Protein AF-A0A8J8K971-F1 (afdb_monomer)

InterPro domains:
  IPR056087 Protein of unknown function DUF7670 [PF24709] (23-126)

Foldseek 3Di:
DDDDDPPPPPPPCPVVNVVVVVVVVVVVVLVPLDDPPDDPVSSVVVSVVVCVVVVVLVVQVVVCVVPLLSLLVVLLVVLVVVLVVLVVCCVVPVDDPVVSVVVSCVPSVVSNVRSVVSVVVVVVVD

Structure (mmCIF, N/CA/C/O backbone):
data_AF-A0A8J8K971-F1
#
_entry.id   AF-A0A8J8K971-F1
#
loop_
_atom_site.group_PDB
_atom_site.id
_atom_site.type_symbol
_atom_site.label_atom_id
_atom_site.label_alt_id
_atom_site.label_comp_id
_atom_site.label_asym_id
_atom_site.label_entity_id
_atom_site.label_seq_id
_atom_site.pdbx_PDB_ins_code
_atom_site.Cartn_x
_atom_site.Cartn_y
_atom_site.Cartn_z
_atom_site.occupancy
_atom_site.B_iso_or_equiv
_atom_site.auth_seq_id
_atom_site.auth_comp_id
_atom_site.auth_asym_id
_atom_site.auth_atom_id
_atom_site.pdbx_PDB_model_num
ATOM 1 N N . MET A 1 1 ? -9.224 44.909 -0.158 1.00 40.00 1 MET A N 1
ATOM 2 C CA . MET A 1 1 ? -9.806 45.725 -1.245 1.00 40.00 1 MET A CA 1
ATOM 3 C C . MET A 1 1 ? -10.269 44.767 -2.325 1.00 40.00 1 MET A C 1
ATOM 5 O O . MET A 1 1 ? -9.486 43.936 -2.759 1.00 40.00 1 MET A O 1
ATOM 9 N N . ARG A 1 2 ? -11.569 44.779 -2.621 1.00 46.94 2 ARG A N 1
ATOM 10 C CA . ARG A 1 2 ? -12.266 43.796 -3.456 1.00 46.94 2 ARG A CA 1
ATOM 11 C C . ARG A 1 2 ? -12.153 44.261 -4.911 1.00 46.94 2 ARG A C 1
ATOM 13 O O . ARG A 1 2 ? -12.817 45.219 -5.286 1.00 46.94 2 ARG A O 1
ATOM 20 N N . GLY A 1 3 ? -11.261 43.644 -5.684 1.00 44.66 3 GLY A N 1
ATOM 21 C CA . GLY A 1 3 ? -11.194 43.849 -7.130 1.00 44.66 3 GLY A CA 1
ATOM 22 C C . GLY A 1 3 ? -12.315 43.055 -7.786 1.00 44.66 3 GLY A C 1
ATOM 23 O O . GLY A 1 3 ? -12.269 41.830 -7.794 1.00 44.66 3 GLY A O 1
ATOM 24 N N . ALA A 1 4 ? -13.352 43.748 -8.249 1.00 44.91 4 ALA A N 1
ATOM 25 C CA . ALA A 1 4 ? -14.378 43.160 -9.093 1.00 44.91 4 ALA A CA 1
ATOM 26 C C . ALA A 1 4 ? -13.805 42.994 -10.507 1.00 44.91 4 ALA A C 1
ATOM 28 O O . ALA A 1 4 ? -13.534 43.983 -11.187 1.00 44.91 4 ALA A O 1
ATOM 29 N N . ASP A 1 5 ? -13.610 41.745 -10.921 1.00 50.47 5 ASP A N 1
ATOM 30 C CA . ASP A 1 5 ? -13.504 41.380 -12.330 1.00 50.47 5 ASP A CA 1
ATOM 31 C C . ASP A 1 5 ? -14.881 41.581 -12.988 1.00 50.47 5 ASP A C 1
ATOM 33 O O . ASP A 1 5 ? -15.921 41.189 -12.451 1.00 50.47 5 ASP A O 1
ATOM 37 N N . GLN A 1 6 ? -14.881 42.253 -14.135 1.00 56.97 6 GLN A N 1
ATOM 38 C CA . GLN A 1 6 ? -16.050 42.778 -14.834 1.00 56.97 6 GLN A CA 1
ATOM 39 C C . GLN A 1 6 ? -16.747 41.745 -15.732 1.00 56.97 6 GLN A C 1
ATOM 41 O O . GLN A 1 6 ? -17.607 42.124 -16.523 1.00 56.97 6 GLN A O 1
ATOM 46 N N . ASN A 1 7 ? -16.416 40.453 -15.619 1.00 52.59 7 ASN A N 1
ATOM 47 C CA . ASN A 1 7 ? -16.953 39.427 -16.518 1.00 52.59 7 ASN A CA 1
ATOM 48 C C . ASN A 1 7 ? -17.868 38.373 -15.874 1.00 52.59 7 ASN A C 1
ATOM 50 O O . ASN A 1 7 ? -18.282 37.443 -16.562 1.00 52.59 7 ASN A O 1
ATOM 54 N N . GLY A 1 8 ? -18.213 38.495 -14.584 1.00 53.44 8 GLY A N 1
ATOM 55 C CA . GLY A 1 8 ? -19.311 37.754 -13.926 1.00 53.44 8 GLY A CA 1
ATOM 56 C C . GLY A 1 8 ? -19.242 36.216 -13.940 1.00 53.44 8 GLY A C 1
ATOM 57 O O . GLY A 1 8 ? -20.071 35.558 -13.315 1.00 53.44 8 GLY A O 1
ATOM 58 N N . LYS A 1 9 ? -18.257 35.623 -14.611 1.00 53.03 9 LYS A N 1
ATOM 59 C CA . LYS A 1 9 ? -17.934 34.208 -14.561 1.00 53.03 9 LYS A CA 1
ATOM 60 C C . LYS A 1 9 ? -16.843 34.070 -13.530 1.00 53.03 9 LYS A C 1
ATOM 62 O O . LYS A 1 9 ? -15.668 34.248 -13.825 1.00 53.03 9 LYS A O 1
ATOM 67 N N . ASN A 1 10 ? -17.256 33.775 -12.306 1.00 52.06 10 ASN A N 1
ATOM 68 C CA . ASN A 1 10 ? -16.355 3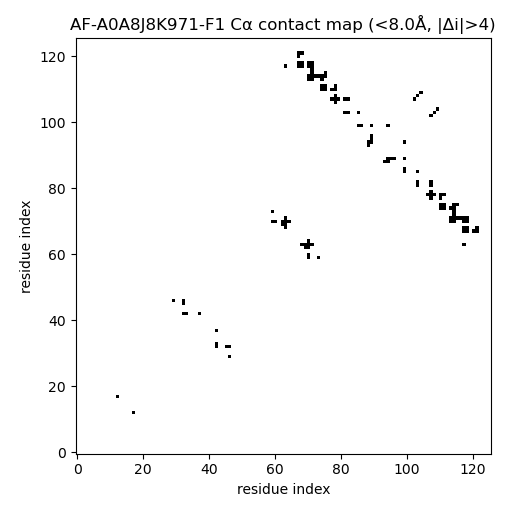3.219 -11.318 1.00 52.06 10 ASN A CA 1
ATOM 69 C C . ASN A 1 10 ? -15.716 31.977 -11.958 1.00 52.06 10 ASN A C 1
ATOM 71 O O . ASN A 1 10 ? -16.333 30.919 -11.994 1.00 52.06 10 ASN A O 1
ATOM 75 N N . THR A 1 11 ? -14.493 32.090 -12.476 1.00 57.22 11 THR A N 1
ATOM 76 C CA . THR A 1 11 ? -13.633 30.948 -12.821 1.00 57.22 11 THR A CA 1
ATOM 77 C C . THR A 1 11 ? -13.079 30.339 -11.536 1.00 57.22 11 THR A C 1
ATOM 79 O O . THR A 1 11 ? -11.885 30.082 -11.394 1.00 57.22 11 THR A O 1
ATOM 82 N N . VAL A 1 12 ? -13.950 30.189 -10.542 1.00 59.56 12 VAL A N 1
ATOM 83 C CA . VAL A 1 12 ? -13.690 29.373 -9.375 1.00 59.56 12 VAL A CA 1
ATOM 84 C C . VAL A 1 12 ? -13.971 27.982 -9.895 1.00 59.56 12 VAL A C 1
ATOM 86 O O . VAL A 1 12 ? -15.132 27.632 -10.075 1.00 59.56 12 VAL A O 1
ATOM 89 N N . LEU A 1 13 ? -12.905 27.262 -10.248 1.00 64.06 13 LEU A N 1
ATOM 90 C CA . LEU A 1 13 ? -12.960 25.821 -10.448 1.00 64.06 13 LEU A CA 1
ATOM 91 C C . LEU A 1 13 ? -13.730 25.269 -9.247 1.00 64.06 13 LEU A C 1
ATOM 93 O O . LEU A 1 13 ? -13.259 25.358 -8.107 1.00 64.06 13 LEU A O 1
ATOM 97 N N . ASP A 1 14 ? -14.970 24.862 -9.484 1.00 69.81 14 ASP A N 1
ATOM 98 C CA . ASP A 1 14 ? -15.805 24.276 -8.457 1.00 69.81 14 ASP A CA 1
ATOM 99 C C . ASP A 1 14 ? -15.155 22.964 -8.014 1.00 69.81 14 ASP A C 1
ATOM 101 O O . ASP A 1 14 ? -14.299 22.390 -8.690 1.00 69.81 14 ASP A O 1
ATOM 105 N N . THR A 1 15 ? -15.475 22.516 -6.804 1.00 69.94 15 THR A N 1
ATOM 106 C CA . THR A 1 15 ? -14.857 21.313 -6.231 1.00 69.94 15 THR A CA 1
ATOM 107 C C . THR A 1 15 ? -15.033 20.097 -7.149 1.00 69.94 15 THR A C 1
ATOM 109 O O . THR A 1 15 ? -14.137 19.261 -7.223 1.00 69.94 15 THR A O 1
ATOM 112 N N . GLU A 1 16 ? -16.123 20.069 -7.916 1.00 71.81 16 GLU A N 1
ATOM 113 C CA . GLU A 1 16 ? -16.390 19.101 -8.981 1.00 71.81 16 GLU A CA 1
ATOM 114 C C . GLU A 1 16 ? -15.306 19.132 -10.072 1.00 71.81 16 GLU A C 1
ATOM 116 O O . GLU A 1 16 ? -14.715 18.098 -10.374 1.00 71.81 16 GLU A O 1
ATOM 121 N N . SER A 1 17 ? -14.919 20.312 -10.575 1.00 74.94 17 SER A N 1
ATOM 122 C CA . SER A 1 17 ? -13.845 20.438 -11.568 1.00 74.94 17 SER A CA 1
ATOM 123 C C . SER A 1 17 ? -12.478 19.951 -11.063 1.00 74.94 17 SER A C 1
ATOM 125 O O . SER A 1 17 ? -11.690 19.416 -11.849 1.00 74.94 17 SER A O 1
ATOM 127 N N . TYR A 1 18 ? -12.182 20.089 -9.766 1.00 74.06 18 TYR A N 1
ATOM 128 C CA . TYR A 1 18 ? -10.964 19.516 -9.174 1.00 74.06 18 TYR A CA 1
ATOM 129 C C . TYR A 1 18 ? -11.027 17.993 -9.083 1.00 74.06 18 TYR A C 1
ATOM 131 O O . TYR A 1 18 ? -10.034 17.319 -9.362 1.00 74.06 18 TYR A O 1
ATOM 139 N N . ILE A 1 19 ? -12.181 17.451 -8.695 1.00 76.69 19 ILE A N 1
ATOM 140 C CA . ILE A 1 19 ? -12.410 16.009 -8.632 1.00 76.69 19 ILE A CA 1
ATOM 141 C C . ILE A 1 19 ? -12.267 15.405 -10.035 1.00 76.69 19 ILE A C 1
ATOM 143 O O . ILE A 1 19 ? -11.546 14.420 -10.197 1.00 76.69 19 ILE A O 1
ATOM 147 N N . ASP A 1 20 ? -12.858 16.024 -11.053 1.00 79.50 20 ASP A N 1
ATOM 148 C CA . ASP A 1 20 ? -12.753 15.584 -12.447 1.00 79.50 20 ASP A CA 1
ATOM 149 C C . ASP A 1 20 ? -11.308 15.621 -12.958 1.00 79.50 20 ASP A C 1
ATOM 151 O O . ASP A 1 20 ? -10.833 14.662 -13.575 1.00 79.50 20 ASP A O 1
ATOM 155 N N . PHE A 1 21 ? -10.569 16.689 -12.643 1.00 82.88 21 PHE A N 1
ATOM 156 C CA . PHE A 1 21 ? -9.151 16.796 -12.982 1.00 82.88 21 PHE A CA 1
ATOM 157 C C . PHE A 1 21 ? -8.320 15.682 -12.337 1.00 82.88 21 PHE A C 1
ATOM 159 O O . PHE A 1 21 ? -7.509 15.055 -13.017 1.00 82.88 21 PHE A O 1
ATOM 166 N N . VAL A 1 22 ? -8.526 15.401 -11.046 1.00 79.81 22 VAL A N 1
ATOM 167 C CA . VAL A 1 22 ? -7.794 14.345 -10.328 1.00 79.81 22 VAL A CA 1
ATOM 168 C C . VAL A 1 22 ? -8.108 12.968 -10.911 1.00 79.81 22 VAL A C 1
ATOM 170 O O . VAL A 1 22 ? -7.185 12.184 -11.130 1.00 79.81 22 VAL A O 1
ATOM 173 N N . HIS A 1 23 ? -9.371 12.674 -11.225 1.00 74.00 23 HIS A N 1
ATOM 174 C CA . HIS A 1 23 ? -9.745 11.408 -11.860 1.00 74.00 23 HIS A CA 1
ATOM 175 C C . HIS A 1 23 ? -9.115 11.247 -13.248 1.00 74.00 23 HIS A C 1
ATOM 177 O O . HIS A 1 23 ? -8.551 10.191 -13.545 1.00 74.00 23 HIS A O 1
ATOM 183 N N . PHE A 1 24 ? -9.153 12.292 -14.079 1.00 78.12 24 PHE A N 1
ATOM 184 C CA . PHE A 1 24 ? -8.519 12.272 -15.397 1.00 78.12 24 PHE A CA 1
ATOM 185 C C . PHE A 1 24 ? -6.998 12.119 -15.292 1.00 78.12 24 PHE A C 1
ATOM 187 O O . PHE A 1 24 ? -6.401 11.308 -15.996 1.00 78.12 24 PHE A O 1
ATOM 194 N N . PHE A 1 25 ? -6.369 12.845 -14.370 1.00 80.06 25 PHE A N 1
ATOM 195 C CA . PHE A 1 25 ? -4.935 12.768 -14.118 1.00 80.06 25 PHE A CA 1
ATOM 196 C C . PHE A 1 25 ? -4.502 11.372 -13.650 1.00 80.06 25 PHE A C 1
ATOM 198 O O . PHE A 1 25 ? -3.513 10.837 -14.148 1.00 80.06 25 PHE A O 1
ATOM 205 N N . LEU A 1 26 ? -5.265 10.739 -12.753 1.00 71.06 26 LEU A N 1
ATOM 206 C CA . LEU A 1 26 ? -5.009 9.362 -12.324 1.00 71.06 26 LEU A CA 1
ATOM 207 C C . LEU A 1 26 ? -5.151 8.360 -13.482 1.00 71.06 26 LEU A C 1
ATOM 209 O O . LEU A 1 26 ? -4.380 7.405 -13.549 1.00 71.06 26 LEU A O 1
ATOM 213 N N . ALA A 1 27 ? -6.065 8.594 -14.431 1.00 70.50 27 ALA A N 1
ATOM 214 C CA . ALA A 1 27 ? -6.202 7.752 -15.622 1.00 70.50 27 ALA A CA 1
ATOM 215 C C . ALA A 1 27 ? -4.964 7.808 -16.544 1.00 70.50 27 ALA A C 1
ATOM 217 O O . ALA A 1 27 ? -4.663 6.820 -17.217 1.00 70.50 27 ALA A O 1
ATOM 218 N N . LEU A 1 28 ? -4.202 8.911 -16.541 1.00 74.94 28 LEU A N 1
ATOM 219 C CA . LEU A 1 28 ? -2.976 9.050 -17.340 1.00 74.94 28 LEU A CA 1
ATOM 220 C C . LEU A 1 28 ? -1.842 8.127 -16.871 1.00 74.94 28 LEU A C 1
ATOM 222 O O . LEU A 1 28 ? -1.026 7.725 -17.695 1.00 74.94 28 LEU A O 1
ATOM 226 N N . PHE A 1 29 ? -1.809 7.715 -15.598 1.00 68.56 29 PHE A N 1
ATOM 227 C CA . PHE A 1 29 ? -0.828 6.728 -15.115 1.00 68.56 29 PHE A CA 1
ATOM 228 C C . PHE A 1 29 ? -1.023 5.347 -15.749 1.00 68.56 29 PHE A C 1
ATOM 230 O O . PHE A 1 29 ? -0.068 4.590 -15.892 1.00 68.56 29 PHE A O 1
ATOM 237 N N . SER A 1 30 ? -2.236 5.035 -16.216 1.00 65.50 30 SER A N 1
ATOM 238 C CA . SER A 1 30 ? -2.493 3.813 -16.977 1.00 65.50 30 SER A CA 1
ATOM 239 C C . SER A 1 30 ? -1.870 3.843 -18.381 1.00 65.50 30 SER A C 1
ATOM 241 O O . SER A 1 30 ? -1.845 2.806 -19.040 1.00 65.50 30 SER A O 1
ATOM 243 N N . LEU A 1 31 ? -1.374 4.993 -18.859 1.00 67.75 31 LEU A N 1
ATOM 244 C CA . LEU A 1 31 ? -0.679 5.100 -20.146 1.00 67.75 31 LEU A CA 1
ATOM 245 C C . LEU A 1 31 ? 0.796 4.651 -20.078 1.00 67.75 31 LEU A C 1
ATOM 247 O O . LEU A 1 31 ? 1.431 4.524 -21.121 1.00 67.75 31 LEU A O 1
ATOM 251 N N . ASP A 1 32 ? 1.339 4.356 -18.894 1.00 69.69 32 ASP A N 1
ATOM 252 C CA . ASP A 1 32 ? 2.740 3.921 -18.722 1.00 69.69 32 ASP A CA 1
ATOM 253 C C . ASP A 1 32 ? 3.044 2.556 -19.382 1.00 69.69 32 ASP A C 1
ATOM 255 O O . ASP A 1 32 ? 4.193 2.178 -19.571 1.00 69.69 32 ASP A O 1
ATOM 259 N N . VAL A 1 33 ? 2.014 1.810 -19.805 1.00 69.00 33 VAL A N 1
ATOM 260 C CA . VAL A 1 33 ? 2.187 0.514 -20.490 1.00 69.00 33 VAL A CA 1
ATOM 261 C C . VAL A 1 33 ? 2.478 0.656 -21.993 1.00 69.00 33 VAL A C 1
ATOM 263 O O . VAL A 1 33 ? 2.808 -0.329 -22.663 1.00 69.00 33 VAL A O 1
ATOM 266 N N . PHE A 1 34 ? 2.328 1.861 -22.555 1.00 71.75 34 PHE A N 1
ATOM 267 C CA . PHE A 1 34 ? 2.561 2.114 -23.976 1.00 71.75 34 PHE A CA 1
ATOM 268 C C . PHE A 1 34 ? 4.058 2.278 -24.267 1.00 71.75 34 PHE A C 1
ATOM 270 O O . PHE A 1 34 ? 4.585 3.387 -24.290 1.00 71.75 34 PHE A O 1
ATOM 277 N N . GLU A 1 35 ? 4.736 1.169 -24.566 1.00 70.50 35 GLU A N 1
ATOM 278 C CA . GLU A 1 35 ? 6.117 1.190 -25.062 1.00 70.50 35 GLU A CA 1
ATOM 279 C C . GLU A 1 35 ? 6.193 1.081 -26.601 1.00 70.50 35 GLU A C 1
ATOM 281 O O . GLU A 1 35 ? 5.413 0.341 -27.223 1.00 70.50 35 GLU A O 1
ATOM 286 N N . PRO A 1 36 ? 7.157 1.767 -27.251 1.00 68.81 36 PRO A N 1
ATOM 287 C CA . PRO A 1 36 ? 7.372 1.654 -28.691 1.00 68.81 36 PRO A CA 1
ATOM 288 C C . PRO A 1 36 ? 7.661 0.205 -29.115 1.00 68.81 36 PRO A C 1
ATOM 290 O O . PRO A 1 36 ? 8.552 -0.448 -28.580 1.00 68.81 36 PRO A O 1
ATOM 293 N N . GLY A 1 37 ? 6.935 -0.297 -30.118 1.00 74.25 37 GLY A N 1
ATOM 294 C CA . GLY A 1 37 ? 7.137 -1.643 -30.678 1.00 74.25 37 GLY A CA 1
ATOM 295 C C . GLY A 1 37 ? 6.284 -2.752 -30.050 1.00 74.25 37 GLY A C 1
ATOM 296 O O . GLY A 1 37 ? 6.374 -3.908 -30.473 1.00 74.25 37 GLY A O 1
ATOM 297 N N . MET A 1 38 ? 5.418 -2.430 -29.084 1.00 73.38 38 MET A N 1
ATOM 298 C CA . MET A 1 38 ? 4.527 -3.407 -28.461 1.00 73.38 38 MET A CA 1
ATOM 299 C C . MET A 1 38 ? 3.208 -3.573 -29.246 1.00 73.38 38 MET A C 1
ATOM 301 O O . MET A 1 38 ? 2.531 -2.607 -29.583 1.00 73.38 38 MET A O 1
ATOM 305 N N . SER A 1 39 ? 2.810 -4.815 -29.549 1.00 82.25 39 SER A N 1
ATOM 306 C CA . SER A 1 39 ? 1.527 -5.101 -30.217 1.00 82.25 39 SER A CA 1
ATOM 307 C C . SER A 1 39 ? 0.335 -4.716 -29.331 1.00 82.25 39 SER A C 1
ATOM 309 O O . SER A 1 39 ? 0.384 -4.978 -28.128 1.00 82.25 39 SER A O 1
ATOM 311 N N . ALA A 1 40 ? -0.772 -4.245 -29.916 1.00 79.19 40 ALA A N 1
ATOM 312 C CA . ALA A 1 40 ? -1.989 -3.854 -29.186 1.00 79.19 40 ALA A CA 1
ATOM 313 C C . ALA A 1 40 ? -2.475 -4.897 -28.151 1.00 79.19 40 ALA A C 1
ATOM 315 O O . ALA A 1 40 ? -2.893 -4.534 -27.054 1.00 79.19 40 ALA A O 1
ATOM 316 N N . GLY A 1 41 ? -2.356 -6.198 -28.447 1.00 80.81 41 GLY A N 1
ATOM 317 C CA . GLY A 1 41 ? -2.722 -7.263 -27.502 1.00 80.81 41 GLY A CA 1
ATOM 318 C C . GLY A 1 41 ? -1.827 -7.346 -26.256 1.00 80.81 41 GLY A C 1
ATOM 319 O O . GLY A 1 41 ? -2.318 -7.620 -25.166 1.00 80.81 41 GLY A O 1
ATOM 320 N N . LYS A 1 42 ? -0.526 -7.062 -26.388 1.00 80.62 42 LYS A N 1
ATOM 321 C CA . LYS A 1 42 ? 0.422 -7.035 -25.259 1.00 80.62 42 LYS A CA 1
ATOM 322 C C . LYS A 1 42 ? 0.196 -5.815 -24.367 1.00 80.62 42 LYS A C 1
ATOM 324 O O . LYS A 1 42 ? 0.247 -5.954 -23.153 1.00 80.62 42 LYS A O 1
ATOM 329 N N . ILE A 1 43 ? -0.135 -4.671 -24.966 1.00 81.38 43 ILE A N 1
ATOM 330 C CA . ILE A 1 43 ? -0.527 -3.451 -24.245 1.00 81.38 43 ILE A CA 1
ATOM 331 C C . ILE A 1 43 ? -1.796 -3.720 -23.424 1.00 81.38 43 ILE A C 1
ATOM 333 O O . ILE A 1 43 ? -1.817 -3.459 -22.226 1.00 81.38 43 ILE A O 1
ATOM 337 N N . MET A 1 44 ? -2.826 -4.330 -24.024 1.00 79.31 44 MET A N 1
ATOM 338 C CA . MET A 1 44 ? -4.053 -4.710 -23.306 1.00 79.31 44 MET A CA 1
ATOM 339 C C . MET A 1 44 ? -3.771 -5.675 -22.142 1.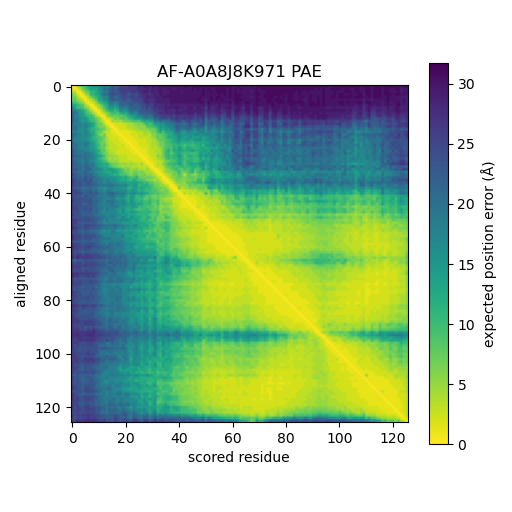00 79.31 44 MET A C 1
ATOM 341 O O . MET A 1 44 ? -4.303 -5.511 -21.046 1.00 79.31 44 MET A O 1
ATOM 345 N N . LEU A 1 45 ? -2.911 -6.672 -22.358 1.00 81.44 45 LEU A N 1
ATOM 346 C CA . LEU A 1 45 ? -2.524 -7.614 -21.309 1.00 81.44 45 LEU A CA 1
ATOM 347 C C . LEU A 1 45 ? -1.751 -6.914 -20.174 1.00 81.44 45 LEU A C 1
ATOM 349 O O . LEU A 1 45 ? -2.016 -7.177 -19.002 1.00 81.44 45 LEU A O 1
ATOM 353 N N . GLY A 1 46 ? -0.832 -6.005 -20.516 1.00 81.06 46 GLY A N 1
ATOM 354 C CA . GLY A 1 46 ? -0.084 -5.183 -19.564 1.00 81.06 46 GLY A CA 1
ATOM 355 C C . GLY A 1 46 ? -0.999 -4.295 -18.719 1.00 81.06 46 GLY A C 1
ATOM 356 O O . GLY A 1 46 ? -0.879 -4.296 -17.495 1.00 81.06 46 GLY A O 1
ATOM 357 N N . LEU A 1 47 ? -1.977 -3.633 -19.352 1.00 79.44 47 LEU A N 1
ATOM 358 C CA . LEU A 1 47 ? -3.018 -2.855 -18.668 1.00 79.44 47 LEU A CA 1
ATOM 359 C C . LEU A 1 47 ? -3.783 -3.704 -17.655 1.00 79.44 47 LEU A C 1
ATOM 361 O O . LEU A 1 47 ? -3.985 -3.278 -16.518 1.00 79.44 47 LEU A O 1
ATOM 365 N N . LEU A 1 48 ? -4.213 -4.904 -18.049 1.00 80.38 48 LEU A N 1
ATOM 366 C CA . LEU A 1 48 ? -4.951 -5.785 -17.151 1.00 80.38 48 LEU A CA 1
ATOM 367 C C . LEU A 1 48 ? -4.080 -6.214 -15.973 1.00 80.38 48 LEU A C 1
ATOM 369 O O . LEU A 1 48 ? -4.498 -6.013 -14.837 1.00 80.38 48 LEU A O 1
ATOM 373 N N . MET A 1 49 ? -2.869 -6.723 -16.220 1.00 81.69 49 MET A N 1
ATOM 374 C CA . MET A 1 49 ? -1.965 -7.198 -15.164 1.00 81.69 49 MET A CA 1
ATOM 375 C C . MET A 1 49 ? -1.598 -6.107 -14.155 1.00 81.69 49 MET A C 1
ATOM 377 O O . MET A 1 49 ? -1.590 -6.379 -12.955 1.00 81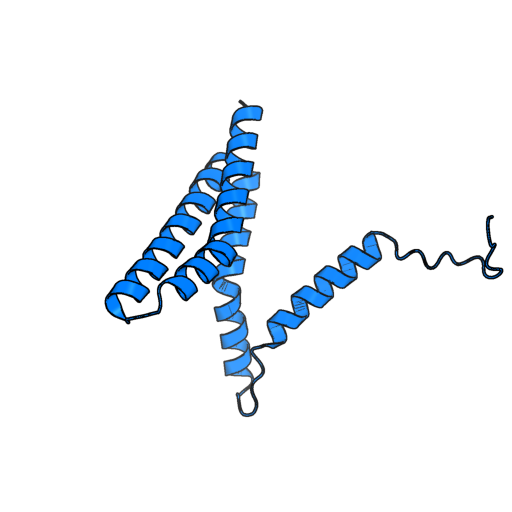.69 49 MET A O 1
ATOM 381 N N . HIS A 1 50 ? -1.356 -4.878 -14.618 1.00 77.88 50 HIS A N 1
ATOM 382 C CA . HIS A 1 50 ? -1.022 -3.759 -13.737 1.00 77.88 50 HIS A CA 1
ATOM 383 C C . HIS A 1 50 ? -2.208 -3.317 -12.863 1.00 77.88 50 HIS A C 1
ATOM 385 O O . HIS A 1 50 ? -2.016 -2.852 -11.742 1.00 77.88 50 HIS A O 1
ATOM 391 N N . ASN A 1 51 ? -3.442 -3.517 -13.335 1.00 81.31 51 ASN A N 1
ATOM 392 C CA . ASN A 1 51 ? -4.655 -3.178 -12.592 1.00 81.31 51 ASN A CA 1
ATOM 393 C C . ASN A 1 51 ? -5.162 -4.304 -11.680 1.00 81.31 51 ASN A C 1
ATOM 395 O O . ASN A 1 51 ? -6.011 -4.034 -10.831 1.00 81.31 51 ASN A O 1
ATOM 399 N N . ILE A 1 52 ? -4.653 -5.540 -11.792 1.00 85.94 52 ILE A N 1
ATOM 400 C CA . ILE A 1 52 ? -5.068 -6.656 -10.917 1.00 85.94 52 ILE A CA 1
ATOM 401 C C . ILE A 1 52 ? -4.960 -6.280 -9.428 1.00 85.94 52 ILE A C 1
ATOM 403 O O . ILE A 1 52 ? -5.959 -6.451 -8.722 1.00 85.94 52 ILE A O 1
ATOM 407 N N . PRO A 1 53 ? -3.831 -5.735 -8.921 1.00 84.88 53 PRO A N 1
ATOM 408 C CA . PRO A 1 53 ? -3.722 -5.363 -7.511 1.00 84.88 53 PRO A CA 1
ATOM 409 C C . PRO A 1 53 ? -4.788 -4.342 -7.098 1.00 84.88 53 PRO A C 1
ATOM 411 O O . PRO A 1 53 ? -5.465 -4.528 -6.088 1.00 84.88 53 PRO A O 1
ATOM 414 N N . SER A 1 54 ? -5.001 -3.307 -7.915 1.00 85.12 54 SER A N 1
ATOM 415 C CA . SER A 1 54 ?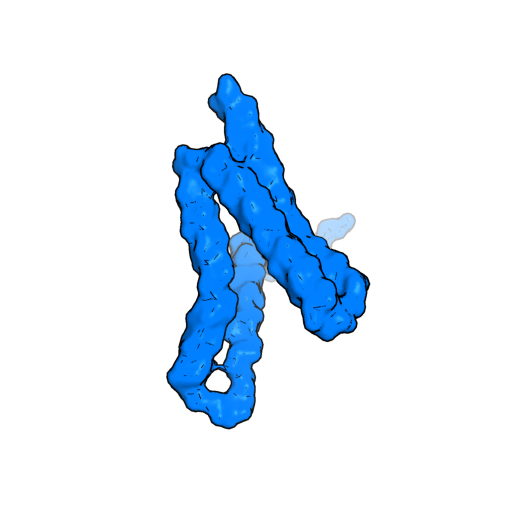 -5.994 -2.256 -7.666 1.00 85.12 54 SER A CA 1
ATOM 416 C C . SER A 1 54 ? -7.426 -2.796 -7.669 1.00 85.12 54 SER A C 1
ATOM 418 O O . SER A 1 54 ? -8.213 -2.449 -6.789 1.00 85.12 54 SER A O 1
ATOM 420 N N . ILE A 1 55 ? -7.760 -3.693 -8.603 1.00 86.88 55 ILE A N 1
ATOM 421 C CA . ILE A 1 55 ? -9.077 -4.343 -8.682 1.00 86.88 55 ILE A CA 1
ATOM 422 C C . ILE A 1 55 ? -9.326 -5.201 -7.437 1.00 86.88 55 ILE A C 1
ATOM 424 O O . ILE A 1 55 ? -10.406 -5.118 -6.853 1.00 86.88 55 ILE A O 1
ATOM 428 N N . ILE A 1 56 ? -8.336 -5.980 -6.986 1.00 90.31 56 ILE A N 1
ATOM 429 C CA . ILE A 1 56 ? -8.452 -6.787 -5.759 1.00 90.31 56 ILE A CA 1
ATOM 430 C C . ILE A 1 56 ? -8.728 -5.883 -4.551 1.00 90.31 56 ILE A C 1
ATOM 432 O O . ILE A 1 56 ? -9.653 -6.152 -3.781 1.00 90.31 56 ILE A O 1
ATOM 436 N N . MET A 1 57 ? -7.976 -4.786 -4.408 1.00 89.75 57 MET A N 1
ATOM 437 C CA . MET A 1 57 ? -8.184 -3.832 -3.314 1.00 89.75 57 MET A CA 1
ATOM 438 C C . MET A 1 57 ? -9.548 -3.139 -3.400 1.00 89.75 57 MET A C 1
ATOM 440 O O . MET A 1 57 ? -10.176 -2.916 -2.366 1.00 89.75 57 MET A O 1
ATOM 444 N N . ALA A 1 58 ? -10.041 -2.835 -4.602 1.00 89.69 58 ALA A N 1
ATOM 445 C CA . ALA A 1 58 ? -11.363 -2.245 -4.803 1.00 89.69 58 ALA A CA 1
ATOM 446 C C . ALA A 1 58 ? -12.491 -3.222 -4.433 1.00 89.69 58 ALA A C 1
ATOM 448 O O . ALA A 1 58 ? -13.434 -2.846 -3.737 1.00 89.69 58 ALA A O 1
ATOM 449 N N . VAL A 1 59 ? -12.383 -4.493 -4.831 1.00 91.19 59 VAL A N 1
ATOM 450 C CA . VAL A 1 59 ? -13.347 -5.535 -4.440 1.00 91.19 59 VAL A CA 1
ATOM 451 C C . VAL A 1 59 ? -13.359 -5.713 -2.921 1.00 91.19 59 VAL A C 1
ATOM 453 O O . VAL A 1 59 ? -14.435 -5.755 -2.318 1.00 91.19 59 VAL A O 1
ATOM 456 N N . LEU A 1 60 ? -12.184 -5.750 -2.283 1.00 91.69 60 LEU A N 1
ATOM 457 C CA . LEU A 1 60 ? -12.078 -5.799 -0.824 1.00 91.69 60 LEU A CA 1
ATOM 458 C C . LEU A 1 60 ? -12.760 -4.589 -0.168 1.00 91.69 60 LEU A C 1
ATOM 460 O O . LEU A 1 60 ? -13.493 -4.770 0.805 1.00 91.69 60 LEU A O 1
ATOM 464 N N . LEU A 1 61 ? -12.590 -3.383 -0.723 1.00 90.88 61 LEU A N 1
ATOM 465 C CA . LEU A 1 61 ? -13.246 -2.167 -0.232 1.00 90.88 61 LEU A CA 1
ATOM 466 C C . LEU A 1 61 ? -14.774 -2.281 -0.2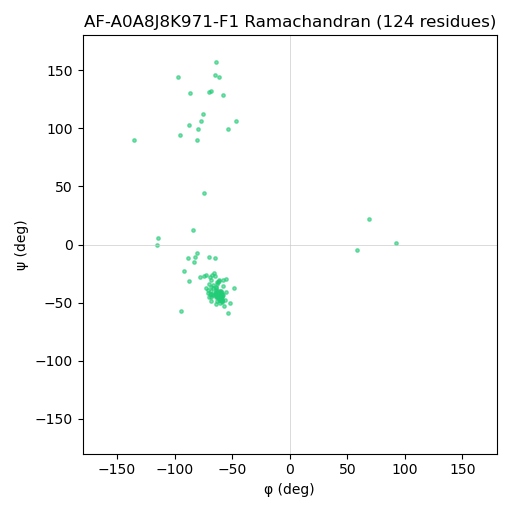67 1.00 90.88 61 LEU A C 1
ATOM 468 O O . LEU A 1 61 ? -15.448 -1.981 0.721 1.00 90.88 61 LEU A O 1
ATOM 472 N N . VAL A 1 62 ? -15.321 -2.750 -1.392 1.00 92.50 62 VAL A N 1
ATOM 473 C CA . VAL A 1 62 ? -16.769 -2.927 -1.582 1.00 92.50 62 VAL A CA 1
ATOM 474 C C . VAL A 1 62 ? -17.334 -3.917 -0.559 1.00 92.50 62 VAL A C 1
ATOM 476 O O . VAL A 1 62 ? -18.406 -3.688 0.009 1.00 92.50 62 VAL A O 1
ATOM 479 N N . ILE A 1 63 ? -16.607 -4.999 -0.268 1.00 90.12 63 ILE A N 1
ATOM 480 C CA . ILE A 1 63 ? -16.993 -5.969 0.768 1.00 90.12 63 ILE A CA 1
ATOM 481 C C . ILE A 1 63 ? -16.894 -5.334 2.165 1.00 90.12 63 ILE A C 1
ATOM 483 O O . ILE A 1 63 ? -17.800 -5.495 2.993 1.00 90.12 63 ILE A O 1
ATOM 487 N N . ALA A 1 64 ? -15.824 -4.581 2.422 1.00 90.25 64 ALA A N 1
ATOM 488 C CA . ALA A 1 64 ? -15.562 -3.919 3.695 1.00 90.25 64 ALA A CA 1
ATOM 489 C C . ALA A 1 64 ? -16.647 -2.899 4.074 1.00 90.25 64 ALA A C 1
ATOM 491 O O . ALA A 1 64 ? -16.957 -2.751 5.257 1.00 90.25 64 ALA A O 1
ATOM 492 N N . TRP A 1 65 ? -17.297 -2.261 3.096 1.00 86.50 65 TRP A N 1
ATOM 493 C CA . TRP A 1 65 ? -18.444 -1.377 3.341 1.00 86.50 65 TRP A CA 1
ATOM 494 C C . TRP A 1 65 ? -19.637 -2.081 3.992 1.00 86.50 65 TRP A C 1
ATOM 496 O O . TRP A 1 65 ? -20.376 -1.468 4.762 1.00 86.50 65 TRP A O 1
ATOM 506 N N . LYS A 1 66 ? -19.840 -3.373 3.718 1.00 88.19 66 LYS A N 1
ATOM 507 C CA . LYS A 1 66 ? -20.890 -4.171 4.371 1.00 88.19 66 LYS A CA 1
ATOM 508 C C . LYS A 1 66 ? -20.394 -4.789 5.682 1.00 88.19 66 LYS A C 1
ATOM 510 O O . LYS A 1 66 ? -21.190 -4.979 6.600 1.00 88.19 66 LYS A O 1
ATOM 515 N N . LYS A 1 67 ? -19.100 -5.120 5.768 1.00 89.06 67 LYS A N 1
ATOM 516 C CA . LYS A 1 67 ? -18.463 -5.775 6.922 1.00 89.06 67 LYS A CA 1
ATOM 517 C C . LYS A 1 67 ? -17.135 -5.102 7.274 1.00 89.06 67 LYS A C 1
ATOM 519 O O . LYS A 1 67 ? -16.075 -5.531 6.832 1.00 89.06 67 LYS A O 1
ATOM 524 N N . GLU A 1 68 ? -17.188 -4.101 8.143 1.00 89.75 68 GLU A N 1
ATOM 525 C CA . GLU A 1 68 ? -16.029 -3.259 8.485 1.00 89.75 68 GLU A CA 1
ATOM 526 C C . GLU A 1 68 ? -14.837 -4.051 9.044 1.00 89.75 68 GLU A C 1
ATOM 528 O O . GLU A 1 68 ? -13.694 -3.758 8.707 1.00 89.75 68 GLU A O 1
ATOM 533 N N . ILE A 1 69 ? -15.087 -5.111 9.824 1.00 91.88 69 ILE A N 1
ATOM 534 C CA . ILE A 1 69 ? -14.022 -5.984 10.342 1.00 91.88 69 ILE A CA 1
ATOM 535 C C . ILE A 1 69 ? -13.257 -6.710 9.226 1.00 91.88 69 ILE A C 1
ATOM 537 O O . ILE A 1 69 ? -12.056 -6.925 9.352 1.00 91.88 69 ILE A O 1
ATOM 541 N N . VAL A 1 70 ? -13.925 -7.043 8.115 1.00 91.94 70 VAL A N 1
ATOM 542 C CA . VAL A 1 70 ? -13.279 -7.659 6.945 1.00 91.94 70 VAL A CA 1
ATOM 543 C C . VAL A 1 70 ? -12.352 -6.652 6.272 1.00 91.94 70 VAL A C 1
ATOM 545 O O . VAL A 1 70 ? -11.265 -7.028 5.855 1.00 91.94 70 VAL A O 1
ATOM 548 N N . GLY A 1 71 ? -12.736 -5.372 6.230 1.00 90.12 71 GLY A N 1
ATOM 549 C CA . GLY A 1 71 ? -11.842 -4.302 5.787 1.00 90.12 71 GLY A CA 1
ATOM 550 C C . GLY A 1 71 ? -10.630 -4.159 6.696 1.00 90.12 71 GLY A C 1
ATOM 551 O O . GLY A 1 71 ? -9.501 -4.155 6.216 1.00 90.12 71 GLY A O 1
ATOM 552 N N . ALA A 1 72 ? -10.854 -4.103 8.010 1.00 92.31 72 ALA A N 1
ATOM 553 C CA . ALA A 1 72 ? -9.777 -3.965 8.983 1.00 92.31 72 ALA A CA 1
ATOM 554 C C . ALA A 1 72 ? -8.746 -5.091 8.850 1.00 92.31 72 ALA A C 1
ATOM 556 O O . ALA A 1 72 ? -7.564 -4.812 8.686 1.00 92.31 72 ALA A O 1
ATOM 557 N N . VAL A 1 73 ? -9.198 -6.348 8.870 1.00 94.94 73 VAL A N 1
ATOM 558 C CA . VAL A 1 73 ? -8.317 -7.516 8.756 1.00 94.94 73 VAL A CA 1
ATOM 559 C C . VAL A 1 73 ? -7.708 -7.603 7.359 1.00 94.94 73 VAL A C 1
ATOM 561 O O . VAL A 1 73 ? -6.494 -7.699 7.239 1.00 94.94 73 VAL A O 1
ATOM 564 N N . GLY A 1 74 ? -8.516 -7.481 6.304 1.00 94.25 74 GLY A N 1
ATOM 565 C CA . GLY A 1 74 ? -8.058 -7.671 4.929 1.00 94.25 74 GLY 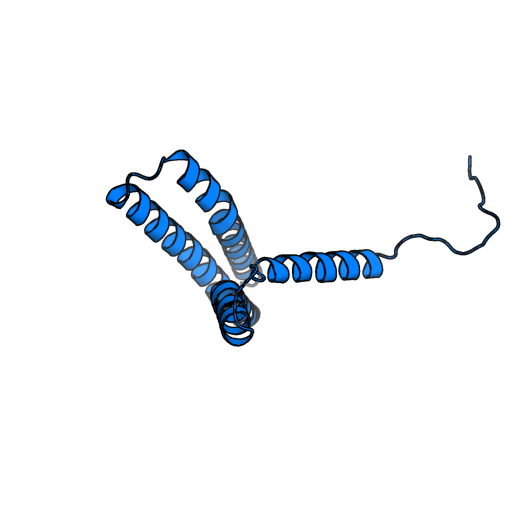A CA 1
ATOM 566 C C . GLY A 1 74 ? -6.997 -6.660 4.493 1.00 94.25 74 GLY A C 1
ATOM 567 O O . GLY A 1 74 ? -5.989 -7.051 3.911 1.00 94.25 74 GLY A O 1
ATOM 568 N N . TYR A 1 75 ? -7.169 -5.371 4.807 1.00 94.50 75 TYR A N 1
ATOM 569 C CA . TYR A 1 75 ? -6.160 -4.362 4.466 1.00 94.50 75 TYR A CA 1
ATOM 570 C C . TYR A 1 75 ? -4.880 -4.509 5.298 1.00 94.50 75 TYR A C 1
ATOM 572 O O . TYR A 1 75 ? -3.784 -4.278 4.784 1.00 94.50 75 TYR A O 1
ATOM 580 N N . PHE A 1 76 ? -4.999 -4.932 6.560 1.00 94.06 76 PHE A N 1
ATOM 581 C CA . PHE A 1 76 ? -3.840 -5.167 7.421 1.00 94.06 76 PHE A CA 1
ATOM 582 C C . PHE A 1 76 ? -3.045 -6.398 6.966 1.00 94.06 76 PHE A C 1
ATOM 584 O O . PHE A 1 76 ? -1.824 -6.330 6.833 1.00 94.06 76 PHE A O 1
ATOM 591 N N . GLU A 1 77 ? -3.731 -7.499 6.656 1.00 94.75 77 GLU A N 1
ATOM 592 C CA . GLU A 1 77 ? -3.126 -8.718 6.111 1.00 94.75 77 GLU A CA 1
ATOM 593 C C . GLU A 1 77 ? -2.488 -8.470 4.744 1.00 94.75 77 GLU A C 1
ATOM 595 O O . GLU A 1 77 ? -1.365 -8.911 4.515 1.00 94.75 77 GLU A O 1
ATOM 600 N N . ALA A 1 78 ? -3.137 -7.707 3.861 1.00 93.94 78 ALA A N 1
ATOM 601 C CA . ALA A 1 78 ? -2.559 -7.329 2.575 1.00 93.94 78 ALA A CA 1
ATOM 602 C C . ALA A 1 78 ? -1.257 -6.520 2.741 1.00 93.94 78 ALA A C 1
ATOM 604 O O . ALA A 1 78 ? -0.271 -6.788 2.050 1.00 93.94 78 ALA A O 1
ATOM 605 N N . GLY A 1 79 ? -1.220 -5.579 3.692 1.00 93.25 79 GLY A N 1
ATOM 606 C CA . GLY A 1 79 ? -0.012 -4.819 4.024 1.00 93.25 79 GLY A CA 1
ATOM 607 C C . GLY A 1 79 ? 1.113 -5.697 4.587 1.00 93.25 79 GLY A C 1
ATOM 608 O O . GLY A 1 79 ? 2.283 -5.511 4.235 1.00 93.25 79 GLY A O 1
ATOM 609 N N . LEU A 1 80 ? 0.779 -6.681 5.428 1.00 94.81 80 LEU A N 1
ATOM 610 C CA . LEU A 1 80 ? 1.742 -7.652 5.961 1.00 94.81 80 LEU A CA 1
ATOM 611 C C . LEU A 1 80 ? 2.268 -8.596 4.877 1.00 94.81 80 LEU A C 1
ATOM 613 O O . LEU A 1 80 ? 3.477 -8.806 4.797 1.00 94.81 80 LEU A O 1
ATOM 617 N N . LEU A 1 81 ? 1.388 -9.123 4.026 1.00 94.75 81 LEU A N 1
ATOM 618 C CA . LEU A 1 81 ? 1.749 -10.006 2.920 1.00 94.75 81 LEU A CA 1
ATOM 619 C C . LEU A 1 81 ? 2.714 -9.306 1.960 1.00 94.75 81 LEU A C 1
ATOM 621 O O . LEU A 1 81 ? 3.758 -9.866 1.628 1.00 94.75 81 LEU A O 1
ATOM 625 N N . TYR A 1 82 ? 2.405 -8.066 1.568 1.00 92.44 82 TYR A N 1
ATOM 626 C CA . TYR A 1 82 ? 3.284 -7.271 0.713 1.00 92.44 82 TYR A CA 1
ATOM 627 C C . TYR A 1 82 ? 4.666 -7.071 1.351 1.00 92.44 82 TYR A C 1
ATOM 629 O O . TYR A 1 82 ? 5.682 -7.334 0.711 1.00 92.44 82 TYR A O 1
ATOM 637 N N . ASN A 1 83 ? 4.723 -6.684 2.631 1.00 93.06 83 ASN A N 1
ATOM 638 C CA . ASN A 1 83 ? 5.998 -6.551 3.342 1.00 93.06 83 ASN A CA 1
ATOM 639 C C . ASN A 1 83 ? 6.769 -7.873 3.419 1.00 93.06 83 ASN A C 1
ATOM 641 O O . ASN A 1 83 ? 7.980 -7.876 3.220 1.00 93.06 83 ASN A O 1
ATOM 645 N N . GLY A 1 84 ? 6.086 -8.994 3.664 1.00 91.94 84 GLY A N 1
ATOM 646 C CA . GLY A 1 84 ? 6.698 -10.321 3.669 1.00 91.94 84 GLY A CA 1
ATOM 647 C C . GLY A 1 84 ? 7.349 -10.665 2.329 1.00 91.94 84 GLY A C 1
ATOM 648 O O . GLY A 1 84 ? 8.492 -11.118 2.307 1.00 91.94 84 GLY A O 1
ATOM 649 N N . ILE A 1 85 ? 6.668 -10.377 1.215 1.00 91.50 85 ILE A N 1
ATOM 650 C CA . ILE A 1 85 ? 7.204 -10.569 -0.144 1.00 91.50 85 ILE A CA 1
ATOM 651 C C . ILE A 1 85 ? 8.419 -9.665 -0.382 1.00 91.50 85 ILE A C 1
ATOM 653 O O . ILE A 1 85 ? 9.443 -10.128 -0.882 1.00 91.50 85 ILE A O 1
ATOM 657 N N . VAL A 1 86 ? 8.337 -8.388 0.002 1.00 90.44 86 VAL A N 1
ATOM 658 C CA . VAL A 1 86 ? 9.452 -7.440 -0.139 1.00 90.44 86 VAL A CA 1
ATOM 659 C C . VAL A 1 86 ? 10.670 -7.914 0.654 1.00 90.44 86 VAL A C 1
ATOM 661 O O . VAL A 1 86 ? 11.765 -7.982 0.100 1.00 90.44 86 VAL A O 1
ATOM 664 N N . ILE A 1 87 ? 10.490 -8.310 1.916 1.00 89.19 87 ILE A N 1
ATOM 665 C CA . ILE A 1 87 ? 11.572 -8.821 2.769 1.00 89.19 87 ILE A CA 1
ATOM 666 C C . ILE A 1 87 ? 12.169 -10.102 2.181 1.00 89.19 87 ILE A C 1
ATOM 668 O O . ILE A 1 87 ? 13.391 -10.223 2.095 1.00 89.19 87 ILE A O 1
ATOM 672 N N . PHE A 1 88 ? 11.329 -11.032 1.724 1.00 89.94 88 PHE A N 1
ATOM 673 C CA . PHE A 1 88 ? 11.784 -12.252 1.064 1.00 89.94 88 PHE A CA 1
ATOM 674 C C . PHE A 1 88 ? 12.646 -11.936 -0.168 1.00 89.94 88 PHE A C 1
ATOM 676 O O . PHE A 1 88 ? 13.716 -12.518 -0.337 1.00 89.94 88 PHE A O 1
ATOM 683 N N . ASN A 1 89 ? 12.241 -10.971 -0.993 1.00 87.69 89 ASN A N 1
ATOM 684 C CA . ASN A 1 89 ? 13.011 -10.563 -2.168 1.00 87.69 89 ASN A CA 1
ATOM 685 C C . ASN A 1 89 ? 14.347 -9.897 -1.793 1.00 87.69 89 ASN A C 1
ATOM 687 O O . ASN A 1 89 ? 15.356 -10.159 -2.440 1.00 87.69 89 ASN A O 1
ATOM 691 N N . ILE A 1 90 ? 14.405 -9.088 -0.730 1.00 87.12 90 ILE A N 1
ATOM 692 C CA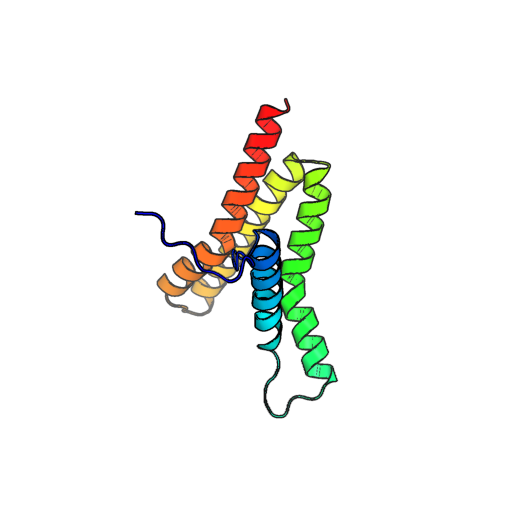 . ILE A 1 90 ? 15.673 -8.502 -0.250 1.00 87.12 90 ILE A CA 1
ATOM 693 C C . ILE A 1 90 ? 16.662 -9.598 0.140 1.00 87.12 90 ILE A C 1
ATOM 695 O O . ILE A 1 90 ? 17.813 -9.571 -0.295 1.00 87.12 90 ILE A O 1
ATOM 699 N N . VAL A 1 91 ? 16.204 -10.552 0.956 1.00 86.38 91 VAL A N 1
ATOM 700 C CA . VAL A 1 91 ? 17.052 -11.617 1.505 1.00 86.38 91 VAL A CA 1
ATOM 701 C C . VAL A 1 91 ? 17.588 -12.517 0.390 1.00 86.38 91 VAL A C 1
ATOM 703 O O . VAL A 1 91 ? 18.744 -12.927 0.449 1.00 86.38 91 VAL A O 1
ATOM 706 N N . ASN A 1 92 ? 16.783 -12.787 -0.641 1.00 87.81 92 ASN A N 1
ATOM 707 C CA . ASN A 1 92 ? 17.154 -13.707 -1.718 1.00 87.81 92 ASN A CA 1
ATOM 708 C C . ASN A 1 92 ? 17.829 -13.040 -2.928 1.00 87.81 92 ASN A C 1
ATOM 710 O O . ASN A 1 92 ? 18.524 -13.722 -3.677 1.00 87.81 92 ASN A O 1
ATOM 714 N N . SER A 1 93 ? 17.630 -11.738 -3.158 1.00 81.19 93 SER A N 1
ATOM 715 C CA . SER A 1 93 ? 18.095 -11.049 -4.377 1.00 81.19 93 SER A CA 1
ATOM 716 C C . SER A 1 93 ? 19.165 -9.981 -4.129 1.00 81.19 93 SER A C 1
ATOM 718 O O . SER A 1 93 ? 19.616 -9.350 -5.081 1.00 81.19 93 SER A O 1
ATOM 720 N N . GLY A 1 94 ? 19.578 -9.755 -2.875 1.00 77.50 94 GLY A N 1
ATOM 721 C CA . GLY A 1 94 ? 20.606 -8.762 -2.533 1.00 77.50 94 GLY A CA 1
ATOM 722 C C . GLY A 1 94 ? 20.162 -7.310 -2.747 1.00 77.50 94 GLY A C 1
ATOM 723 O O . GLY A 1 94 ? 20.999 -6.422 -2.915 1.00 77.50 94 GLY A O 1
ATOM 724 N N . LEU A 1 95 ? 18.848 -7.061 -2.772 1.00 78.88 95 LEU A N 1
ATOM 725 C CA . LEU A 1 95 ? 18.287 -5.721 -2.944 1.00 78.88 95 LEU A CA 1
ATOM 726 C C . LEU A 1 95 ? 18.720 -4.800 -1.792 1.00 78.88 95 LEU A C 1
ATOM 728 O O . LEU A 1 95 ? 18.811 -5.218 -0.639 1.00 78.88 95 LEU A O 1
ATOM 732 N N . GLN A 1 96 ? 18.954 -3.521 -2.085 1.00 86.00 96 GLN A N 1
ATOM 733 C CA . GLN A 1 96 ? 19.387 -2.568 -1.062 1.00 86.00 96 GLN A CA 1
ATOM 734 C C . GLN A 1 96 ? 18.239 -2.288 -0.082 1.00 86.00 96 GLN A C 1
ATOM 736 O O . GLN A 1 96 ? 17.118 -1.979 -0.485 1.00 86.00 96 GLN A O 1
ATOM 741 N N . TRP A 1 97 ? 18.519 -2.372 1.219 1.00 81.69 97 TRP A N 1
ATOM 742 C CA . TRP A 1 97 ? 17.507 -2.302 2.279 1.00 81.69 97 TRP A CA 1
ATOM 743 C C . TRP A 1 97 ? 16.673 -1.006 2.263 1.00 81.69 97 TRP A C 1
ATOM 745 O O . TRP A 1 97 ? 15.495 -1.030 2.613 1.00 81.69 97 TRP A O 1
ATOM 755 N N . TYR A 1 98 ? 17.235 0.123 1.817 1.00 85.31 98 TYR A N 1
ATOM 756 C CA . TYR A 1 98 ? 16.505 1.397 1.764 1.00 85.31 98 TYR A CA 1
ATOM 757 C C . TYR A 1 98 ? 15.451 1.450 0.646 1.00 85.31 98 TYR A C 1
ATOM 759 O O . TYR A 1 98 ? 14.460 2.175 0.781 1.00 85.31 98 TYR A O 1
ATOM 767 N N . LEU A 1 99 ? 15.630 0.684 -0.441 1.00 84.19 99 LEU A N 1
ATOM 768 C CA . LEU A 1 99 ? 14.627 0.571 -1.507 1.00 84.19 99 LEU A CA 1
ATOM 769 C C . LEU A 1 99 ? 13.376 -0.103 -0.960 1.00 84.19 99 LEU A C 1
ATOM 771 O O . LEU A 1 99 ? 12.266 0.380 -1.162 1.00 84.19 99 LEU A O 1
ATOM 775 N N . ALA A 1 100 ? 13.570 -1.165 -0.182 1.00 83.62 100 ALA A N 1
ATOM 776 C CA . ALA A 1 100 ? 12.476 -1.865 0.459 1.00 83.62 100 ALA A CA 1
ATOM 777 C C . ALA A 1 100 ? 11.713 -0.992 1.448 1.00 83.62 100 ALA A C 1
ATOM 779 O O . ALA A 1 100 ? 10.491 -0.975 1.402 1.00 83.62 100 ALA A O 1
ATOM 780 N N . ILE A 1 101 ? 12.406 -0.218 2.291 1.00 85.88 101 ILE A N 1
ATOM 781 C CA . ILE A 1 101 ? 11.732 0.704 3.216 1.00 85.88 101 ILE A CA 1
ATOM 782 C C . ILE A 1 101 ? 10.891 1.722 2.442 1.00 85.88 101 ILE A C 1
ATOM 784 O O . ILE A 1 101 ? 9.731 1.941 2.785 1.00 85.88 101 ILE A O 1
ATOM 788 N N . SER A 1 102 ? 11.450 2.302 1.377 1.00 88.50 102 SER A N 1
ATOM 789 C CA . SER A 1 102 ? 10.731 3.260 0.529 1.00 88.50 102 SER A CA 1
ATOM 790 C C . SER A 1 102 ? 9.468 2.638 -0.081 1.00 88.50 102 SER A C 1
ATOM 792 O O . SER A 1 102 ? 8.381 3.203 0.033 1.00 88.50 102 SER A O 1
ATOM 794 N N . TRP A 1 103 ? 9.581 1.450 -0.679 1.00 86.44 103 TRP A N 1
ATOM 795 C CA . TRP A 1 103 ? 8.455 0.766 -1.323 1.00 86.44 103 TRP A CA 1
ATOM 796 C C . TRP A 1 103 ? 7.407 0.282 -0.317 1.00 86.44 103 TRP A C 1
ATOM 798 O O . TRP A 1 103 ? 6.207 0.411 -0.560 1.00 86.44 103 TRP A O 1
ATOM 808 N N . SER A 1 104 ? 7.843 -0.240 0.829 1.00 89.06 104 SER A N 1
ATOM 809 C CA . SER A 1 104 ? 6.974 -0.631 1.938 1.00 89.06 104 SER A CA 1
ATOM 810 C C . SER A 1 104 ? 6.187 0.551 2.482 1.00 89.06 104 SER A C 1
ATOM 812 O O . SER A 1 104 ? 4.989 0.422 2.724 1.00 89.06 104 SER A O 1
ATOM 814 N N . LEU A 1 105 ? 6.816 1.715 2.635 1.00 90.62 105 LEU A N 1
ATOM 815 C CA . LEU A 1 105 ? 6.131 2.893 3.155 1.00 90.62 105 LEU A CA 1
ATOM 816 C C . LEU A 1 105 ? 5.088 3.432 2.168 1.00 90.62 105 LEU A C 1
ATOM 818 O O . LEU A 1 105 ? 3.978 3.760 2.580 1.00 90.62 105 LEU A O 1
ATOM 822 N N . ILE A 1 106 ? 5.423 3.480 0.876 1.00 90.06 106 ILE A N 1
ATOM 823 C CA . ILE A 1 106 ? 4.535 4.012 -0.168 1.00 90.06 106 ILE A CA 1
ATOM 824 C C . ILE A 1 106 ? 3.343 3.083 -0.424 1.00 90.06 106 ILE A C 1
ATOM 826 O O . ILE A 1 106 ? 2.231 3.570 -0.606 1.00 90.06 106 ILE A O 1
ATOM 830 N N . ILE A 1 107 ? 3.549 1.762 -0.419 1.00 88.31 107 ILE A N 1
ATOM 831 C CA . ILE A 1 107 ? 2.488 0.796 -0.744 1.00 88.31 107 ILE A CA 1
ATOM 832 C C . ILE A 1 107 ? 1.790 0.290 0.520 1.00 88.31 107 ILE A C 1
ATOM 834 O O . ILE A 1 107 ? 0.580 0.449 0.661 1.00 88.31 107 ILE A O 1
ATOM 838 N N . ALA A 1 108 ? 2.522 -0.288 1.475 1.00 92.44 108 ALA A N 1
ATOM 839 C CA . ALA A 1 108 ? 1.896 -0.861 2.668 1.00 92.44 108 ALA A CA 1
ATOM 840 C C . ALA A 1 108 ? 1.409 0.205 3.659 1.00 92.44 108 ALA A C 1
ATOM 842 O O . ALA A 1 108 ? 0.446 -0.043 4.383 1.00 92.44 108 ALA A O 1
ATOM 843 N N . GLY A 1 109 ? 2.028 1.391 3.684 1.00 92.56 109 GLY A N 1
ATOM 844 C CA . GLY A 1 109 ? 1.619 2.498 4.555 1.00 92.56 109 GLY A CA 1
ATOM 845 C C . GLY A 1 109 ? 0.136 2.861 4.398 1.00 92.56 109 GLY A C 1
ATOM 846 O O . GLY A 1 109 ? -0.613 2.736 5.371 1.00 92.56 109 GLY A O 1
ATOM 847 N N . PRO A 1 110 ? -0.329 3.237 3.190 1.00 93.75 110 PRO A N 1
ATOM 848 C CA . PRO A 1 110 ? -1.745 3.484 2.927 1.00 93.75 110 PRO A CA 1
ATOM 849 C C . PRO A 1 110 ? -2.654 2.303 3.286 1.00 93.75 110 PRO A C 1
ATOM 851 O O . PRO A 1 110 ? -3.706 2.516 3.886 1.00 93.75 110 PRO A O 1
ATOM 854 N N . LEU A 1 111 ? -2.245 1.061 2.996 1.00 93.88 111 LEU A N 1
ATOM 855 C CA . LEU A 1 111 ? -3.017 -0.138 3.352 1.00 93.88 111 LEU A CA 1
ATOM 856 C C . LEU A 1 111 ? -3.241 -0.240 4.869 1.00 93.88 111 LEU A C 1
ATOM 858 O O . LEU A 1 111 ? -4.375 -0.429 5.313 1.00 93.88 111 LEU A O 1
ATOM 862 N N . PHE A 1 112 ? -2.197 -0.048 5.680 1.00 95.31 112 PHE A N 1
ATOM 863 C CA . PHE A 1 112 ? -2.333 -0.063 7.138 1.00 95.31 112 PHE A CA 1
ATOM 864 C C . PHE A 1 112 ? -3.212 1.073 7.653 1.00 95.31 112 PHE A C 1
ATOM 866 O O . PHE A 1 112 ? -4.038 0.844 8.537 1.00 95.31 112 PHE A O 1
ATOM 873 N N . ILE A 1 113 ? -3.084 2.277 7.086 1.00 96.12 113 ILE A N 1
ATOM 874 C CA . ILE A 1 113 ? -3.937 3.416 7.447 1.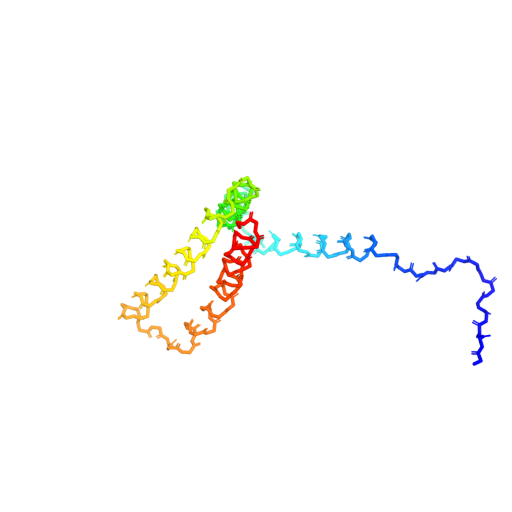00 96.12 113 ILE A CA 1
ATOM 875 C C . ILE A 1 113 ? -5.408 3.073 7.184 1.00 96.12 113 ILE A C 1
ATOM 877 O O . ILE A 1 113 ? -6.241 3.239 8.075 1.00 96.12 113 ILE A O 1
ATOM 881 N N . ILE A 1 114 ? -5.730 2.533 6.004 1.00 94.06 114 ILE A N 1
ATOM 882 C CA . ILE A 1 114 ? -7.096 2.126 5.647 1.00 94.06 114 ILE A CA 1
ATOM 883 C C . ILE A 1 114 ? -7.606 1.033 6.600 1.00 94.06 114 ILE A C 1
ATOM 885 O O . ILE A 1 114 ? -8.720 1.141 7.118 1.00 94.06 114 ILE A O 1
ATOM 889 N N . GLY A 1 115 ? -6.791 0.017 6.900 1.00 92.94 115 GLY A N 1
ATOM 890 C CA . GLY A 1 115 ? -7.145 -1.037 7.857 1.00 92.94 115 GLY A CA 1
ATOM 891 C C . GLY A 1 115 ? -7.437 -0.494 9.262 1.00 92.94 115 GLY A C 1
ATOM 892 O O . GLY A 1 115 ? -8.439 -0.865 9.879 1.00 92.94 115 GLY A O 1
ATOM 893 N N . ILE A 1 116 ? -6.622 0.447 9.750 1.00 95.38 116 ILE A N 1
ATOM 894 C CA . ILE A 1 116 ? -6.834 1.127 11.037 1.00 95.38 116 ILE A CA 1
ATOM 895 C C . ILE A 1 116 ? -8.132 1.943 11.016 1.00 95.38 116 ILE A C 1
ATOM 897 O O . ILE A 1 116 ? -8.892 1.895 11.985 1.00 95.38 116 ILE A O 1
ATOM 901 N N . LEU A 1 117 ? -8.425 2.658 9.926 1.00 94.00 117 LEU A N 1
ATOM 902 C CA . LEU A 1 117 ? -9.671 3.418 9.787 1.00 94.00 117 LEU A CA 1
ATOM 903 C C . LEU A 1 117 ? -10.900 2.504 9.865 1.00 94.00 117 LEU A C 1
ATOM 905 O O . LEU A 1 117 ? -11.835 2.802 10.613 1.00 94.00 117 LEU A O 1
ATOM 909 N N . PHE A 1 118 ? -10.878 1.362 9.172 1.00 93.44 118 PHE A N 1
ATOM 910 C CA . PHE A 1 118 ? -11.938 0.357 9.280 1.00 93.44 118 PHE A CA 1
ATOM 911 C C . PHE A 1 118 ? -12.058 -0.216 10.697 1.00 93.44 118 PHE A C 1
ATOM 913 O O . PHE A 1 118 ? -13.173 -0.389 11.191 1.00 93.44 118 PHE A O 1
ATOM 920 N N . LEU A 1 119 ? -10.936 -0.458 11.382 1.00 93.19 119 LEU A N 1
ATOM 921 C CA . LEU A 1 119 ? -10.935 -0.947 12.762 1.00 93.19 119 LEU A CA 1
ATOM 922 C C . LEU A 1 119 ? -11.549 0.071 13.736 1.00 93.19 119 LEU A C 1
ATOM 924 O O . LEU A 1 119 ? -12.325 -0.307 14.616 1.00 93.19 119 LEU A O 1
ATOM 928 N N . ILE A 1 120 ? -11.215 1.356 13.585 1.00 94.81 120 ILE A N 1
ATOM 929 C CA . ILE A 1 120 ? -11.798 2.445 14.382 1.00 94.81 120 ILE A CA 1
ATOM 930 C C . ILE A 1 120 ? -13.302 2.529 14.125 1.00 94.81 120 ILE A C 1
ATOM 932 O O . ILE A 1 120 ? -14.071 2.633 15.080 1.00 94.81 120 ILE A O 1
ATOM 936 N N . ASN A 1 121 ? -13.723 2.466 12.860 1.00 91.81 121 ASN A N 1
ATOM 937 C CA . ASN A 1 121 ? -15.136 2.512 12.499 1.00 91.81 121 ASN A CA 1
ATOM 938 C C . ASN A 1 121 ? -15.914 1.342 13.124 1.00 91.81 121 ASN A C 1
ATOM 940 O O . ASN A 1 121 ? -16.920 1.562 13.798 1.00 91.81 121 ASN A O 1
ATOM 944 N N . TRP A 1 122 ? -15.362 0.128 13.040 1.00 91.31 122 TRP A N 1
ATOM 945 C CA . TRP A 1 122 ? -15.955 -1.062 13.648 1.00 91.31 122 TRP A CA 1
ATOM 946 C C . TRP A 1 122 ? -16.112 -0.935 15.168 1.00 91.31 122 TRP A C 1
ATOM 948 O O . TRP A 1 122 ? -17.148 -1.310 15.715 1.00 91.31 122 TRP A O 1
ATOM 958 N N . LYS A 1 123 ? -15.112 -0.364 15.855 1.00 90.31 123 LYS A N 1
ATOM 959 C CA . LYS A 1 123 ? -15.186 -0.095 17.300 1.00 90.31 123 LYS A CA 1
ATOM 960 C C . LYS A 1 123 ? -16.197 0.991 17.666 1.00 90.31 123 LYS A C 1
ATOM 962 O O . LYS A 1 123 ? -16.726 0.934 18.762 1.00 90.31 123 LYS A O 1
ATOM 967 N N . LYS A 1 124 ? -16.434 1.979 16.797 1.00 87.75 124 LYS A N 1
ATOM 968 C CA . LYS A 1 124 ? -17.420 3.052 17.031 1.00 87.75 124 LYS A CA 1
ATOM 969 C C . LYS A 1 124 ? -18.859 2.603 16.791 1.00 87.75 124 LYS A C 1
ATOM 971 O O . LYS A 1 124 ? -19.778 3.187 17.350 1.00 87.75 124 LYS A O 1
ATOM 976 N N . LYS A 1 125 ? -19.052 1.625 15.909 1.00 76.50 125 LYS A N 1
ATOM 977 C CA . LYS A 1 125 ? -20.368 1.085 15.556 1.00 76.50 125 LYS A CA 1
ATOM 978 C C . LYS A 1 125 ? -20.868 0.022 16.540 1.00 76.50 125 LYS A C 1
ATOM 980 O O . LYS A 1 125 ? -22.043 -0.336 16.491 1.00 76.50 125 LYS A O 1
ATOM 985 N N . LYS A 1 126 ? -19.973 -0.501 17.379 1.00 53.59 126 LYS A N 1
ATOM 986 C CA . LYS A 1 126 ? -20.263 -1.453 18.451 1.00 53.59 126 LYS A CA 1
ATOM 987 C C . LYS A 1 126 ? -20.442 -0.719 19.773 1.00 53.59 126 LYS A C 1
ATOM 989 O O . LYS A 1 126 ? -21.322 -1.158 20.539 1.00 53.59 126 LYS A O 1
#

Secondary structure (DSSP, 8-state):
-----TT-------HHHHHHHHHHHHHHGGGGG--TT--HHHHHHHHHHHHHHHHHHHHHHHHHHH-HHHHHHHHHHHHHHHHHHHHHHHHHH---HHHHHHHHHHHHHHHHHHHHHHHHHHHHH-

Solvent-accessible surface area (backbone atoms only — not comparable to full-atom values): 7123 Å² total; per-residue (Å²): 134,87,82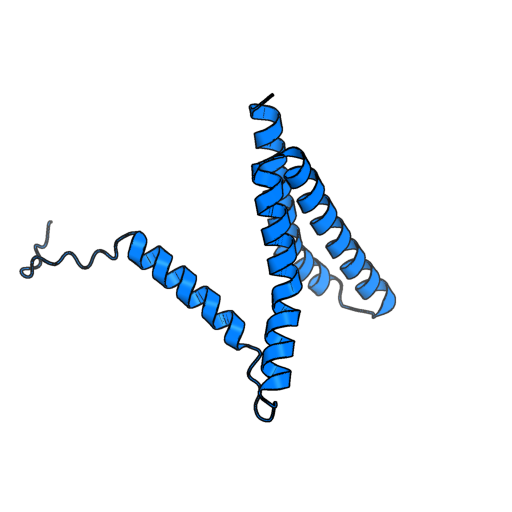,77,73,91,73,85,67,76,84,63,76,46,73,64,56,52,52,52,50,52,55,55,54,59,55,54,64,67,54,75,55,75,55,94,92,63,54,73,68,56,38,54,51,45,50,50,63,71,40,46,66,58,50,53,55,49,54,46,49,63,51,15,76,81,37,32,60,56,26,17,51,51,29,37,51,52,24,49,51,51,45,51,53,50,52,52,46,31,76,74,66,71,52,62,71,67,58,51,54,52,52,40,50,69,55,28,40,57,30,39,53,52,8,50,51,25,43,52,51,43,63,72,77,101

Sequence (126 aa):
MRGADQNGKNTVLDTESYIDFVHFFLALFSLDVFEPGMSAGKIMLGLLMHNIPSIIMAVLLVIAWKKEIVGAVGYFEAGLLYNGIVIFNIVNSGLQWYLAISWSLIIAGPLFIIGILFLINWKKKK

Mean predicted aligned error: 12.14 Å

Organism: NCBI:txid2741433

Radius of gyration: 20.9 Å; Cα contacts (8 Å, |Δi|>4): 70; chains: 1; bounding box: 42×59×49 Å

pLDDT: mean 81.4, std 13.05, range [40.0, 96.12]